Protein AF-A0A845Z7J4-F1 (afdb_monomer)

Mean predicted aligned error: 6.98 Å

pLDDT: mean 89.75, std 15.78, range [37.0, 98.62]

Radius of gyration: 22.44 Å; Cα contacts (8 Å, |Δi|>4): 133; chains: 1; bounding box: 78×23×66 Å

Foldseek 3Di:
DDDDDDPPPPPDPDPPLLRLLVQLVVLVVVLVCLVPDPDDPALVSLLVNLVVLLVSLVSLVPDDHPDPVSVVLSVLLSVLSNQLSVLSNQLSVLRVLLVPFDPDPVSVVSNVVSVVSNVVSVVSNVVSVVVNVVSVVVSVVVSPDD

Structure (mmCIF, N/CA/C/O backbone):
data_AF-A0A845Z7J4-F1
#
_entry.id   AF-A0A845Z7J4-F1
#
loop_
_atom_site.group_PDB
_atom_site.id
_atom_site.type_symbol
_atom_site.label_atom_id
_atom_site.label_alt_id
_atom_site.label_comp_id
_atom_site.label_asym_id
_atom_site.label_entity_id
_atom_site.label_seq_id
_atom_site.pdbx_PDB_ins_code
_atom_site.Cartn_x
_atom_site.Cartn_y
_atom_site.Cartn_z
_atom_site.occupancy
_atom_site.B_iso_or_equiv
_atom_site.auth_seq_id
_atom_site.auth_comp_id
_atom_site.auth_asym_id
_atom_site.auth_atom_id
_atom_site.pdbx_PDB_model_num
ATOM 1 N N . GLY A 1 1 ? -58.015 2.972 38.393 1.00 37.00 1 GLY A N 1
ATOM 2 C CA . GLY A 1 1 ? -56.832 2.170 38.040 1.00 37.00 1 GLY A CA 1
ATOM 3 C C . GLY A 1 1 ? -56.459 2.499 36.619 1.00 37.00 1 GLY A C 1
ATOM 4 O O . GLY A 1 1 ? -57.237 2.184 35.734 1.00 37.00 1 GLY A O 1
ATOM 5 N N . GLY A 1 2 ? -55.357 3.218 36.417 1.00 40.00 2 GLY A N 1
ATOM 6 C CA . GLY A 1 2 ? -54.842 3.551 35.089 1.00 40.00 2 GLY A CA 1
ATOM 7 C C . GLY A 1 2 ? -53.586 2.732 34.830 1.00 40.00 2 GLY A C 1
ATOM 8 O O . GLY A 1 2 ? -52.635 2.815 35.601 1.00 40.00 2 GLY A O 1
ATOM 9 N N . THR A 1 3 ? -53.599 1.908 33.790 1.00 42.44 3 THR A N 1
ATOM 10 C CA . THR A 1 3 ? -52.426 1.156 33.339 1.00 42.44 3 THR A CA 1
ATOM 11 C C . THR A 1 3 ? -51.559 2.067 32.478 1.00 42.44 3 THR A C 1
ATOM 13 O O . THR A 1 3 ? -51.951 2.439 31.373 1.00 42.44 3 THR A O 1
ATOM 16 N N . ILE A 1 4 ? -50.392 2.444 32.998 1.00 51.84 4 ILE A N 1
ATOM 17 C CA . ILE A 1 4 ? -49.351 3.159 32.255 1.00 51.84 4 ILE A CA 1
ATOM 18 C C . ILE A 1 4 ? -48.697 2.156 31.299 1.00 51.84 4 ILE A C 1
ATOM 20 O O . ILE A 1 4 ? -48.019 1.225 31.732 1.00 51.84 4 ILE A O 1
ATOM 24 N N . LEU A 1 5 ? -48.917 2.342 29.998 1.00 53.66 5 LEU A N 1
ATOM 25 C CA . LEU A 1 5 ? -48.144 1.696 28.938 1.00 53.66 5 LEU A CA 1
ATOM 26 C C . LEU A 1 5 ? -46.757 2.345 28.904 1.00 53.66 5 LEU A C 1
ATOM 28 O O . LEU A 1 5 ? -46.577 3.438 28.370 1.00 53.66 5 LEU A O 1
ATOM 32 N N . VAL A 1 6 ? -45.783 1.678 29.521 1.00 51.94 6 VAL A N 1
ATOM 33 C CA . VAL A 1 6 ? -44.368 2.027 29.391 1.00 51.94 6 VAL A CA 1
ATOM 34 C C . VAL A 1 6 ? -43.908 1.539 28.021 1.00 51.94 6 VAL A C 1
ATOM 36 O O . VAL A 1 6 ? -43.747 0.340 27.797 1.00 51.94 6 VAL A O 1
ATOM 39 N N . TYR A 1 7 ? -43.717 2.473 27.092 1.00 49.81 7 TYR A N 1
ATOM 40 C CA . TYR A 1 7 ? -42.995 2.206 25.855 1.00 49.81 7 TYR A CA 1
ATOM 41 C C . TYR A 1 7 ? -41.525 1.976 26.220 1.00 49.81 7 TYR A C 1
ATOM 43 O O . TYR A 1 7 ? -40.794 2.913 26.536 1.00 49.81 7 TYR A O 1
ATOM 51 N N . LEU A 1 8 ? -41.108 0.710 26.233 1.00 45.06 8 LEU A N 1
ATOM 52 C CA . LEU A 1 8 ? -39.702 0.325 26.234 1.00 45.06 8 LEU A CA 1
ATOM 53 C C . LEU A 1 8 ? -39.101 0.794 24.909 1.00 45.06 8 LEU A C 1
ATOM 55 O O . LEU A 1 8 ? -39.256 0.144 23.876 1.00 45.06 8 LEU A O 1
ATOM 59 N N . SER A 1 9 ? -38.446 1.950 24.940 1.00 47.47 9 SER A N 1
ATOM 60 C CA . SER A 1 9 ? -37.560 2.387 23.871 1.00 47.47 9 SER A CA 1
ATOM 61 C C . SER A 1 9 ? -36.468 1.334 23.716 1.00 47.47 9 SER A C 1
ATOM 63 O O . SER A 1 9 ? -35.548 1.250 24.527 1.00 47.47 9 SER A O 1
ATOM 65 N N . ILE A 1 10 ? -36.593 0.501 22.687 1.00 46.50 10 ILE A N 1
ATOM 66 C CA . ILE A 1 10 ? -35.495 -0.280 22.126 1.00 46.50 10 ILE A CA 1
ATOM 67 C C . ILE A 1 10 ? -34.410 0.711 21.705 1.00 46.50 10 ILE A C 1
ATOM 69 O O . ILE A 1 10 ? -34.434 1.254 20.604 1.00 46.50 10 ILE A O 1
ATOM 73 N N . ALA A 1 11 ? -33.474 0.987 22.614 1.00 46.62 11 ALA A N 1
ATOM 74 C CA . ALA A 1 11 ? -32.163 1.473 22.234 1.00 46.62 11 ALA A CA 1
ATOM 75 C C . ALA A 1 11 ? -31.625 0.439 21.242 1.00 46.62 11 ALA A C 1
ATOM 77 O O . ALA A 1 11 ? -31.374 -0.711 21.610 1.00 46.62 11 ALA A O 1
ATOM 78 N N . GLY A 1 12 ? -31.600 0.813 19.962 1.00 39.38 12 GLY A N 1
ATOM 79 C CA . GLY A 1 12 ? -31.080 -0.032 18.901 1.00 39.38 12 GLY A CA 1
ATOM 80 C C . GLY A 1 12 ? -29.696 -0.526 19.298 1.00 39.38 12 GLY A C 1
ATOM 81 O O . GLY A 1 12 ? -28.893 0.242 19.824 1.00 39.38 12 GLY A O 1
ATOM 82 N N . CYS A 1 13 ? -29.443 -1.818 19.099 1.00 43.47 13 CYS A N 1
ATOM 83 C CA . CYS A 1 13 ? -28.121 -2.403 19.251 1.00 43.47 13 CYS A CA 1
ATOM 84 C C . CYS A 1 13 ? -27.176 -1.758 18.231 1.00 43.47 13 CYS A C 1
ATOM 86 O O . CYS A 1 13 ? -27.020 -2.273 17.125 1.00 43.47 13 CYS A O 1
ATOM 88 N N . SER A 1 14 ? -26.564 -0.632 18.591 1.00 52.56 14 SER A N 1
ATOM 89 C CA . SER A 1 14 ? -25.374 -0.146 17.909 1.00 52.56 14 SER A CA 1
ATOM 90 C C . SER A 1 14 ? -24.292 -1.226 18.023 1.00 52.56 14 SER A C 1
ATOM 92 O O . SER A 1 14 ? -24.150 -1.852 19.086 1.00 52.56 14 SER A O 1
ATOM 94 N N . PRO A 1 15 ? -23.542 -1.525 16.947 1.00 60.81 15 PRO A N 1
ATOM 95 C CA . PRO A 1 15 ? -22.411 -2.431 17.036 1.00 60.81 15 PRO A CA 1
ATOM 96 C C . PRO A 1 15 ? -21.460 -1.922 18.117 1.00 60.81 15 PRO A C 1
ATOM 98 O O . PRO A 1 15 ? -21.039 -0.765 18.084 1.00 60.81 15 PRO A O 1
ATOM 101 N N . SER A 1 16 ? -21.114 -2.780 19.079 1.00 83.62 16 SER A N 1
ATOM 102 C CA . SER A 1 16 ? -20.163 -2.400 20.126 1.00 83.62 16 SER A CA 1
ATOM 103 C C . SER A 1 16 ? -18.865 -1.874 19.498 1.00 83.62 16 SER A C 1
ATOM 105 O O . SER A 1 16 ? -18.450 -2.367 18.445 1.00 83.62 16 SER A O 1
ATOM 107 N N . LYS A 1 17 ? -18.197 -0.913 20.150 1.00 88.50 17 LYS A N 1
ATOM 108 C CA . LYS A 1 17 ? -16.862 -0.419 19.755 1.00 88.50 17 LYS A CA 1
ATOM 109 C C . LYS A 1 17 ? -15.919 -1.572 19.380 1.00 88.50 17 LYS A C 1
ATOM 111 O O . LYS A 1 17 ? -15.245 -1.524 18.358 1.00 88.50 17 LYS A O 1
ATOM 116 N N . VAL A 1 18 ? -15.961 -2.663 20.150 1.00 90.06 18 VAL A N 1
ATOM 117 C CA . VAL A 1 18 ? -15.195 -3.897 19.911 1.00 90.06 18 VAL A CA 1
ATOM 118 C C . VAL A 1 18 ? -15.519 -4.535 18.554 1.00 90.06 18 VAL A C 1
ATOM 120 O O . VAL A 1 18 ? -14.614 -4.921 17.817 1.00 90.06 18 VAL A O 1
ATOM 123 N N . THR A 1 19 ? -16.798 -4.641 18.192 1.00 92.06 19 THR A N 1
ATOM 124 C CA . THR A 1 19 ? -17.225 -5.188 16.895 1.00 92.06 19 THR A CA 1
ATOM 125 C C . THR A 1 19 ? -16.705 -4.342 15.735 1.00 92.06 19 THR A C 1
ATOM 127 O O . THR A 1 19 ? -16.164 -4.893 14.777 1.00 92.06 19 THR A O 1
ATOM 130 N N . GLN A 1 20 ? -16.827 -3.019 15.840 1.00 94.56 20 GLN A N 1
ATOM 131 C CA . GLN A 1 20 ? -16.367 -2.075 14.817 1.00 94.56 20 GLN A CA 1
ATOM 132 C C . GLN A 1 20 ? -14.837 -2.110 14.663 1.00 94.56 20 GLN A C 1
ATOM 134 O O . GLN A 1 20 ? -14.320 -2.207 13.550 1.00 94.56 20 GLN A O 1
ATOM 139 N N . CYS A 1 21 ? -14.109 -2.148 15.782 1.00 95.31 21 CYS A N 1
ATOM 140 C CA . CYS A 1 21 ? -12.663 -2.361 15.819 1.00 95.31 21 CYS A CA 1
ATOM 141 C C . CYS A 1 21 ? -12.238 -3.642 15.096 1.00 95.31 21 CYS A C 1
ATOM 143 O O . CYS A 1 21 ? -11.337 -3.616 14.257 1.00 95.31 21 CYS A O 1
ATOM 145 N N . ASN A 1 22 ? -12.911 -4.761 15.379 1.00 93.88 22 ASN A N 1
ATOM 146 C CA . ASN A 1 22 ? -12.604 -6.038 14.742 1.00 93.88 22 ASN A CA 1
ATOM 147 C C . ASN A 1 22 ? -12.825 -5.989 13.226 1.00 93.88 22 ASN A C 1
ATOM 149 O O . ASN A 1 22 ? -11.987 -6.490 12.480 1.00 93.88 22 ASN A O 1
ATOM 153 N N . GLN A 1 23 ? -13.911 -5.367 12.756 1.00 95.00 23 GLN A N 1
ATOM 154 C CA . GLN A 1 23 ? -14.172 -5.205 11.319 1.00 95.00 23 GLN A CA 1
ATOM 155 C C . GLN A 1 23 ? -13.050 -4.428 10.622 1.00 95.00 23 GLN A C 1
ATOM 157 O O . GLN A 1 23 ? -12.557 -4.852 9.571 1.00 95.00 23 GLN A O 1
ATOM 162 N N . LEU A 1 24 ? -12.616 -3.321 11.230 1.00 95.75 24 LEU A N 1
ATOM 163 C CA . LEU A 1 24 ? -11.567 -2.476 10.676 1.00 95.75 24 LEU A CA 1
ATOM 164 C C . LEU A 1 24 ? -10.214 -3.210 10.646 1.00 95.75 24 LEU A C 1
ATOM 166 O O . LEU A 1 24 ? -9.597 -3.322 9.586 1.00 95.75 24 LEU A O 1
ATOM 170 N N . ILE A 1 25 ? -9.792 -3.794 11.773 1.00 96.19 25 ILE A N 1
ATOM 171 C CA . ILE A 1 25 ? -8.508 -4.507 11.905 1.00 96.19 25 ILE A CA 1
ATOM 172 C C . ILE A 1 25 ? -8.432 -5.722 10.975 1.00 96.19 25 ILE A C 1
ATOM 174 O O . ILE A 1 25 ? -7.404 -5.937 10.333 1.00 96.19 25 ILE A O 1
ATOM 178 N N . VAL A 1 26 ? -9.506 -6.512 10.862 1.00 96.19 26 VAL A N 1
ATOM 179 C CA . VAL A 1 26 ? -9.533 -7.673 9.957 1.00 96.19 26 VAL A CA 1
ATOM 180 C C . VAL A 1 26 ? -9.314 -7.237 8.511 1.00 96.19 26 VAL A C 1
ATOM 182 O O . VAL A 1 26 ? -8.511 -7.849 7.809 1.00 96.19 26 VAL A O 1
ATOM 185 N N . THR A 1 27 ? -9.979 -6.167 8.076 1.00 96.81 27 THR A N 1
ATOM 186 C CA . THR A 1 27 ? -9.850 -5.655 6.703 1.00 96.81 27 THR A CA 1
ATOM 187 C C . THR A 1 27 ? -8.436 -5.129 6.435 1.00 96.81 27 THR A C 1
ATOM 189 O O . THR A 1 27 ? -7.840 -5.463 5.413 1.00 96.81 27 THR A O 1
ATOM 192 N N . ILE A 1 28 ? -7.840 -4.401 7.387 1.00 96.19 28 ILE A N 1
ATOM 193 C CA . ILE A 1 28 ? -6.443 -3.935 7.296 1.00 96.19 28 ILE A CA 1
ATOM 194 C C . ILE A 1 28 ? -5.467 -5.114 7.199 1.00 96.19 28 ILE A C 1
ATOM 196 O O . ILE A 1 28 ? -4.545 -5.097 6.382 1.00 96.19 28 ILE A O 1
ATOM 200 N N . ASN A 1 29 ? -5.674 -6.154 8.009 1.00 94.94 29 ASN A N 1
ATOM 201 C CA . ASN A 1 29 ? -4.798 -7.321 8.025 1.00 94.94 29 ASN A CA 1
ATOM 202 C C . ASN A 1 29 ? -4.828 -8.093 6.706 1.00 94.94 29 ASN A C 1
ATOM 204 O O . ASN A 1 29 ? -3.768 -8.536 6.270 1.00 94.94 29 ASN A O 1
ATOM 208 N N . LYS A 1 30 ? -5.983 -8.183 6.026 1.00 94.88 30 LYS A N 1
ATOM 209 C CA . LYS A 1 30 ? -6.037 -8.729 4.657 1.00 94.88 30 LYS A CA 1
ATOM 210 C C . LYS A 1 30 ? -5.067 -7.987 3.732 1.00 94.88 30 LYS A C 1
ATOM 212 O O . LYS A 1 30 ? -4.274 -8.623 3.045 1.00 94.88 30 LYS A O 1
ATOM 217 N N . GLY A 1 31 ? -5.083 -6.653 3.770 1.00 93.31 31 GLY A N 1
ATOM 218 C CA . GLY A 1 31 ? -4.166 -5.815 2.997 1.00 93.31 31 GLY A CA 1
ATOM 219 C C . GLY A 1 31 ? -2.694 -6.039 3.344 1.00 93.31 31 GLY A C 1
ATOM 220 O O . GLY A 1 31 ? -1.860 -6.181 2.452 1.00 93.31 31 GLY A O 1
ATOM 221 N N . ASN A 1 32 ? -2.368 -6.143 4.633 1.00 90.81 32 ASN A N 1
ATOM 222 C CA . ASN A 1 32 ? -1.000 -6.424 5.080 1.00 90.81 32 ASN A CA 1
ATOM 223 C C . ASN A 1 32 ? -0.504 -7.804 4.610 1.00 90.81 32 ASN A C 1
ATOM 225 O O . ASN A 1 32 ? 0.662 -7.947 4.245 1.00 90.81 32 ASN A O 1
ATOM 229 N N . THR A 1 33 ? -1.373 -8.818 4.583 1.00 92.62 33 THR A N 1
ATOM 230 C CA . THR A 1 33 ? -1.021 -10.153 4.076 1.00 92.62 33 THR A CA 1
ATOM 231 C C . THR A 1 33 ? -0.658 -10.129 2.592 1.00 92.62 33 THR A C 1
ATOM 233 O O . THR A 1 33 ? 0.270 -10.831 2.198 1.00 92.62 33 THR A O 1
ATOM 236 N N . LEU A 1 34 ? -1.326 -9.30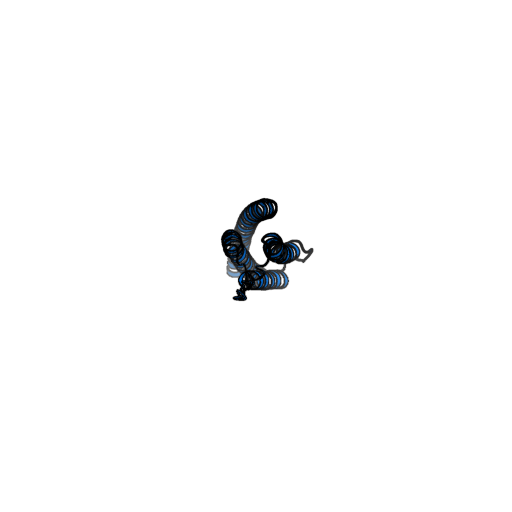3 1.778 1.00 91.62 34 LEU A N 1
ATOM 237 C CA . LEU A 1 34 ? -1.005 -9.168 0.352 1.00 91.62 34 LEU A CA 1
ATOM 238 C C . LEU A 1 34 ? 0.424 -8.654 0.143 1.00 91.62 34 LEU A C 1
ATOM 240 O O . LEU A 1 34 ? 1.180 -9.236 -0.632 1.00 91.62 34 LEU A O 1
ATOM 244 N N . VAL A 1 35 ? 0.816 -7.611 0.880 1.00 83.50 35 VAL A N 1
ATOM 245 C CA . VAL A 1 35 ? 2.156 -7.004 0.778 1.00 83.50 35 VAL A CA 1
ATOM 246 C C . VAL A 1 35 ? 3.258 -7.960 1.249 1.00 83.50 35 VAL A C 1
ATOM 248 O O . VAL A 1 35 ? 4.350 -7.955 0.691 1.00 83.50 35 VAL A O 1
ATOM 251 N N . ASN A 1 36 ? 2.966 -8.798 2.246 1.00 80.88 36 ASN A N 1
ATOM 252 C CA . ASN A 1 36 ? 3.926 -9.732 2.842 1.00 80.88 36 ASN A CA 1
ATOM 253 C C . ASN A 1 36 ? 3.975 -11.108 2.156 1.00 80.88 36 ASN A C 1
ATOM 255 O O . ASN A 1 36 ? 4.683 -11.998 2.625 1.00 80.88 36 ASN A O 1
ATOM 259 N N . SER A 1 37 ? 3.197 -11.321 1.095 1.00 78.62 37 SER A N 1
ATOM 260 C CA . SER A 1 37 ? 3.210 -12.586 0.360 1.00 78.62 37 SER A CA 1
ATOM 261 C C . SER A 1 37 ? 4.532 -12.777 -0.401 1.00 78.62 37 SER A C 1
ATOM 263 O O . SER A 1 37 ? 5.106 -11.813 -0.907 1.00 78.62 37 SER A O 1
ATOM 265 N N . GLU A 1 38 ? 5.027 -14.018 -0.496 1.00 62.34 38 GLU A N 1
ATOM 266 C CA . GLU A 1 38 ? 6.269 -14.365 -1.216 1.00 62.34 38 GLU A CA 1
ATOM 267 C C . GLU A 1 38 ? 6.102 -14.323 -2.749 1.00 62.34 38 GLU A C 1
ATOM 269 O O . GLU A 1 38 ? 6.394 -15.282 -3.464 1.00 62.34 38 GLU A O 1
ATOM 274 N N . ASN A 1 39 ? 5.603 -13.210 -3.279 1.00 66.50 39 ASN A N 1
ATOM 275 C CA . ASN A 1 39 ? 5.461 -13.017 -4.714 1.00 66.50 39 ASN A CA 1
ATOM 276 C C . ASN A 1 39 ? 6.776 -12.518 -5.328 1.00 66.50 39 ASN A C 1
ATOM 278 O O . ASN A 1 39 ? 7.471 -11.667 -4.768 1.00 66.50 39 ASN A O 1
ATOM 282 N N . SER A 1 40 ? 7.104 -12.999 -6.530 1.00 76.62 40 SER A N 1
ATOM 283 C CA . SER A 1 40 ? 8.104 -12.334 -7.367 1.00 76.62 40 SER A CA 1
ATOM 284 C C . SER A 1 40 ? 7.618 -10.922 -7.686 1.00 76.62 40 SER A C 1
ATOM 286 O O . SER A 1 40 ? 6.465 -10.753 -8.065 1.00 76.62 40 SER A O 1
ATOM 288 N N . PHE A 1 41 ? 8.470 -9.903 -7.569 1.00 82.81 41 PHE A N 1
ATOM 289 C CA . PHE A 1 41 ? 8.124 -8.531 -7.959 1.00 82.81 41 PHE A CA 1
ATOM 290 C C . PHE A 1 41 ? 8.501 -8.280 -9.423 1.00 82.81 41 PHE A C 1
ATOM 292 O O . PHE A 1 41 ? 9.547 -7.704 -9.728 1.00 82.81 41 PHE A O 1
ATOM 299 N N . ASP A 1 42 ? 7.648 -8.737 -10.339 1.00 93.12 42 ASP A N 1
ATOM 300 C CA . ASP A 1 42 ? 7.691 -8.371 -11.753 1.00 93.12 42 ASP A CA 1
ATOM 301 C C . ASP A 1 42 ? 6.564 -7.384 -12.087 1.00 93.12 42 ASP A C 1
ATOM 303 O O . ASP A 1 42 ? 5.749 -7.020 -11.238 1.00 93.12 42 ASP A O 1
ATOM 307 N N . ALA A 1 43 ? 6.525 -6.890 -13.325 1.00 95.00 43 ALA A N 1
ATOM 308 C CA . ALA A 1 43 ? 5.538 -5.889 -13.710 1.00 95.00 43 ALA A CA 1
ATOM 309 C C . ALA A 1 43 ? 4.086 -6.375 -13.540 1.00 95.00 43 ALA A C 1
ATOM 311 O O . ALA A 1 43 ? 3.228 -5.574 -13.171 1.00 95.00 43 ALA A O 1
ATOM 312 N N . ALA A 1 44 ? 3.793 -7.649 -13.811 1.00 94.94 44 ALA A N 1
ATOM 313 C CA . ALA A 1 44 ? 2.437 -8.183 -13.750 1.00 94.94 44 ALA A CA 1
ATOM 314 C C . ALA A 1 44 ? 1.987 -8.392 -12.301 1.00 94.94 44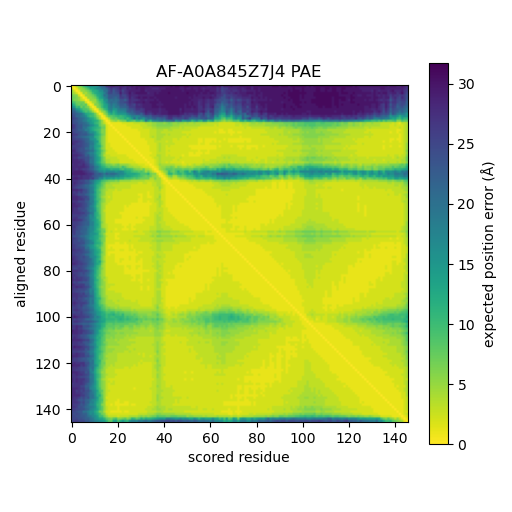 ALA A C 1
ATOM 316 O O . ALA A 1 44 ? 0.928 -7.897 -11.918 1.00 94.94 44 ALA A O 1
ATOM 317 N N . THR A 1 45 ? 2.810 -9.043 -11.481 1.00 94.81 45 THR A N 1
ATOM 318 C CA . THR A 1 45 ? 2.496 -9.274 -10.062 1.00 94.81 45 THR A CA 1
ATOM 319 C C . THR A 1 45 ? 2.439 -7.971 -9.265 1.00 94.81 45 THR A C 1
ATOM 321 O O . THR A 1 45 ? 1.563 -7.799 -8.422 1.00 94.81 45 THR A O 1
ATOM 324 N N . THR A 1 46 ? 3.304 -7.001 -9.582 1.00 95.75 46 THR A N 1
ATOM 325 C CA . THR A 1 46 ? 3.279 -5.665 -8.961 1.00 95.75 46 THR A CA 1
ATOM 326 C C . THR A 1 46 ? 2.007 -4.896 -9.346 1.00 95.75 46 THR A C 1
ATOM 328 O O . THR A 1 46 ? 1.442 -4.191 -8.514 1.00 95.75 46 THR A O 1
ATOM 331 N N . ASN A 1 47 ? 1.519 -5.052 -10.586 1.00 97.00 47 ASN A N 1
ATOM 332 C CA . ASN A 1 47 ? 0.236 -4.475 -11.010 1.00 97.00 47 ASN A CA 1
ATOM 333 C C . ASN A 1 47 ? -0.923 -5.088 -10.222 1.00 97.00 47 ASN A C 1
ATOM 335 O O . ASN A 1 47 ? -1.760 -4.368 -9.684 1.00 97.00 47 ASN A O 1
ATOM 339 N N . GLN A 1 48 ? -0.935 -6.421 -10.128 1.00 96.44 48 GLN A N 1
ATOM 340 C CA . GLN A 1 48 ? -1.959 -7.145 -9.388 1.00 96.44 48 GLN A CA 1
ATOM 341 C C . GLN A 1 48 ? -2.000 -6.693 -7.925 1.00 96.44 48 GLN A C 1
ATOM 343 O O . GLN A 1 48 ? -3.071 -6.345 -7.445 1.00 96.44 48 GLN A O 1
ATOM 348 N N . LEU A 1 49 ? -0.847 -6.589 -7.258 1.00 96.06 49 LEU A N 1
ATOM 349 C CA . LEU A 1 49 ? -0.779 -6.076 -5.890 1.00 96.06 49 LEU A CA 1
ATOM 350 C C . LEU A 1 49 ? -1.357 -4.656 -5.776 1.00 96.06 49 LEU A C 1
ATOM 352 O O . LEU A 1 49 ? -2.098 -4.377 -4.839 1.00 96.06 49 LEU A O 1
ATOM 356 N N . GLY A 1 50 ? -1.066 -3.769 -6.733 1.00 97.31 50 GLY A N 1
ATOM 357 C CA . GLY A 1 50 ? -1.686 -2.442 -6.783 1.00 97.31 50 GLY A CA 1
ATOM 358 C C . GLY A 1 50 ? -3.217 -2.513 -6.839 1.00 97.31 50 GLY A C 1
ATOM 359 O O . GLY A 1 50 ? -3.894 -1.862 -6.047 1.00 97.31 50 GLY A O 1
ATOM 360 N N . GLY A 1 51 ? -3.762 -3.362 -7.714 1.00 98.12 51 GLY A N 1
ATOM 361 C CA . GLY A 1 51 ? -5.206 -3.595 -7.821 1.00 98.12 51 GLY A CA 1
ATOM 362 C C . GLY A 1 51 ? -5.829 -4.215 -6.565 1.00 98.12 51 GLY A C 1
ATOM 363 O O . GLY A 1 51 ? -6.889 -3.773 -6.124 1.00 98.12 51 GLY A O 1
ATOM 364 N N . ASP A 1 52 ? -5.162 -5.186 -5.947 1.00 97.62 52 ASP A N 1
ATOM 365 C CA . ASP A 1 52 ? -5.653 -5.833 -4.729 1.00 97.62 52 ASP A CA 1
ATOM 366 C C . ASP A 1 52 ? -5.673 -4.841 -3.548 1.00 97.62 52 ASP A C 1
ATOM 368 O O . ASP A 1 52 ? -6.613 -4.827 -2.753 1.00 97.62 52 ASP A O 1
ATOM 372 N N . LEU A 1 53 ? -4.684 -3.943 -3.453 1.00 98.00 53 LEU A N 1
ATOM 373 C C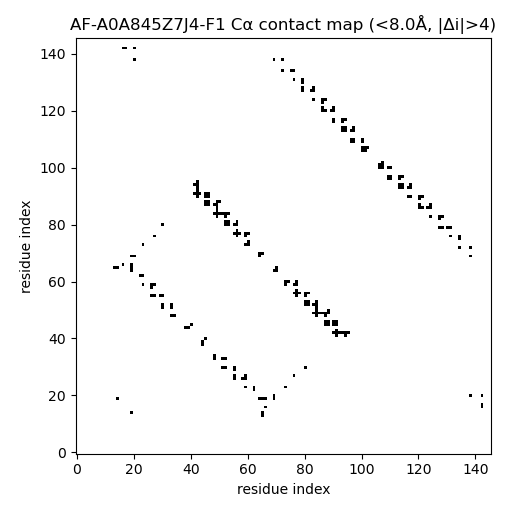A . LEU A 1 53 ? -4.657 -2.881 -2.440 1.00 98.00 53 LEU A CA 1
ATOM 374 C C . LEU A 1 53 ? -5.748 -1.824 -2.662 1.00 98.00 53 LEU A C 1
ATOM 376 O O . LEU A 1 53 ? -6.311 -1.318 -1.689 1.00 9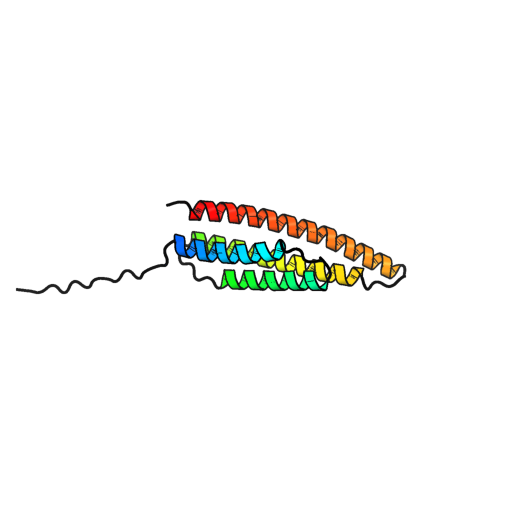8.00 53 LEU A O 1
ATOM 380 N N . GLU A 1 54 ? -6.086 -1.519 -3.918 1.00 98.62 54 GLU A N 1
ATOM 381 C CA . GLU A 1 54 ? -7.241 -0.675 -4.242 1.00 98.62 54 GLU A CA 1
ATOM 382 C C . GLU A 1 54 ? -8.537 -1.322 -3.747 1.00 98.62 54 GLU A C 1
ATOM 384 O O . GLU A 1 54 ? -9.342 -0.655 -3.094 1.00 98.62 54 GLU A O 1
ATOM 389 N N . ALA A 1 55 ? -8.710 -2.626 -3.982 1.00 98.50 55 ALA A N 1
ATOM 390 C CA . ALA A 1 55 ? -9.874 -3.367 -3.507 1.00 98.50 55 ALA A CA 1
ATOM 391 C C . ALA A 1 55 ? -9.980 -3.340 -1.972 1.00 98.50 55 ALA A C 1
ATOM 393 O O . ALA A 1 55 ? -11.060 -3.082 -1.443 1.00 98.50 55 ALA A O 1
ATOM 394 N N . ILE A 1 56 ? -8.866 -3.496 -1.245 1.00 98.38 56 ILE A N 1
ATOM 395 C CA . ILE A 1 56 ? -8.851 -3.340 0.221 1.00 98.38 56 ILE A CA 1
ATOM 396 C C . ILE A 1 56 ? -9.265 -1.929 0.643 1.00 98.38 56 ILE A C 1
ATOM 398 O O . ILE A 1 56 ? -10.013 -1.777 1.609 1.00 98.38 56 ILE A O 1
ATOM 402 N N . SER A 1 57 ? -8.830 -0.891 -0.074 1.00 98.50 57 SER A N 1
ATOM 403 C CA . SER A 1 57 ? -9.261 0.475 0.231 1.00 98.50 57 SER A CA 1
ATOM 404 C C . SER A 1 57 ? -10.775 0.657 0.065 1.00 98.50 57 SER A C 1
ATOM 406 O O . SER A 1 57 ? -11.409 1.322 0.881 1.00 98.50 57 SER A O 1
ATOM 408 N N . GLN A 1 58 ? -11.370 0.012 -0.939 1.00 98.62 58 GLN A N 1
ATOM 409 C CA . GLN A 1 58 ? -12.812 0.044 -1.180 1.00 98.62 58 GLN A CA 1
ATOM 410 C C . GLN A 1 58 ? -13.576 -0.775 -0.133 1.00 98.62 58 GLN A C 1
ATOM 412 O O . GLN A 1 58 ? -14.627 -0.336 0.333 1.00 98.62 58 GLN A O 1
ATOM 417 N N . GLU A 1 59 ? -13.040 -1.927 0.291 1.00 98.44 59 GLU A N 1
ATOM 418 C CA . GLU A 1 59 ? -13.583 -2.693 1.421 1.00 98.44 59 GLU A CA 1
ATOM 419 C C . GLU A 1 59 ? -13.587 -1.853 2.703 1.00 98.44 59 GLU A C 1
ATOM 421 O O . GLU A 1 59 ? -14.596 -1.832 3.408 1.00 98.44 59 GLU A O 1
ATOM 426 N N . LEU A 1 60 ? -12.491 -1.135 2.984 1.00 98.31 60 LEU A N 1
ATOM 427 C CA . LEU A 1 60 ? -12.397 -0.235 4.132 1.00 98.31 60 LEU A CA 1
ATOM 428 C C . LEU A 1 60 ? -13.429 0.882 4.043 1.00 98.31 60 LEU A C 1
ATOM 430 O O . LEU A 1 60 ? -14.158 1.086 5.005 1.00 98.31 60 LEU A O 1
ATOM 434 N N . GLU A 1 61 ? -13.531 1.571 2.908 1.00 98.00 61 GLU A N 1
ATOM 435 C CA . GLU A 1 61 ? -14.488 2.662 2.685 1.00 98.00 61 GLU A CA 1
ATOM 436 C C . GLU A 1 61 ? -15.950 2.203 2.825 1.00 98.00 61 GLU A C 1
ATOM 438 O O . GLU A 1 61 ? -16.799 2.956 3.298 1.00 98.00 61 GLU A O 1
ATOM 443 N N . ALA A 1 62 ? -16.243 0.947 2.479 1.00 98.12 62 ALA A N 1
ATOM 444 C CA . ALA A 1 62 ? -17.580 0.371 2.576 1.00 98.12 62 ALA A CA 1
ATOM 445 C C . ALA A 1 62 ? -17.994 -0.039 4.004 1.00 98.12 62 ALA A C 1
ATOM 447 O O . ALA A 1 62 ? -19.176 -0.331 4.230 1.00 98.12 62 ALA A O 1
ATOM 448 N N . LEU A 1 63 ? -17.065 -0.081 4.971 1.00 96.62 63 LEU A N 1
ATOM 449 C CA . LEU A 1 63 ? -17.400 -0.391 6.362 1.00 96.62 63 LEU A CA 1
ATOM 450 C C . LEU A 1 63 ? -18.341 0.674 6.937 1.00 96.62 63 LEU A C 1
ATOM 452 O O . LEU A 1 63 ? -18.095 1.876 6.862 1.00 96.62 63 LEU A O 1
ATOM 456 N N . LYS A 1 64 ? -19.432 0.223 7.555 1.00 94.38 64 LYS A N 1
ATOM 457 C CA . LYS A 1 64 ? -20.384 1.102 8.237 1.00 94.38 64 LYS A CA 1
ATOM 458 C C . LYS A 1 64 ? -20.016 1.182 9.709 1.00 94.38 64 LYS A C 1
ATOM 460 O O . LYS A 1 64 ? -20.435 0.335 10.494 1.00 94.38 64 LYS A O 1
ATOM 465 N N . LEU A 1 65 ? -19.202 2.175 10.045 1.00 94.62 65 LEU A N 1
ATOM 466 C CA . LEU A 1 65 ? -18.797 2.467 11.415 1.00 94.62 65 LEU A CA 1
ATOM 467 C C . LEU A 1 65 ? -19.668 3.599 11.967 1.00 94.62 65 LEU A C 1
ATOM 469 O O . LEU A 1 65 ? -20.022 4.526 11.241 1.00 94.62 65 LEU A O 1
ATOM 473 N N . GLU A 1 66 ? -20.025 3.513 13.240 1.00 93.94 66 GLU A N 1
ATOM 474 C CA . GLU A 1 66 ? -20.806 4.522 13.964 1.00 93.94 66 GLU A CA 1
ATOM 475 C C . GLU A 1 66 ? -19.924 5.353 14.899 1.00 93.94 66 GLU A C 1
ATOM 477 O O . GLU A 1 66 ? -20.238 6.506 15.174 1.00 93.94 66 GLU A O 1
ATOM 482 N N . ASP A 1 67 ? -18.817 4.781 15.379 1.00 94.50 67 ASP A N 1
ATOM 483 C CA . ASP A 1 67 ? -17.869 5.490 16.231 1.00 94.50 67 ASP A CA 1
ATOM 484 C C . ASP A 1 67 ? -17.050 6.503 15.412 1.00 94.50 67 ASP A C 1
ATOM 486 O O . ASP A 1 67 ? -16.351 6.132 14.467 1.00 94.50 67 ASP A O 1
ATOM 490 N N . GLU A 1 68 ? -17.116 7.784 15.782 1.00 95.50 68 GLU A N 1
ATOM 491 C CA . GLU A 1 68 ? -16.463 8.881 15.049 1.00 95.50 68 GLU A CA 1
ATOM 492 C C . GLU A 1 68 ? -14.934 8.737 14.993 1.00 95.50 68 GLU A C 1
ATOM 494 O O . GLU A 1 68 ? -14.301 9.081 13.991 1.00 95.50 68 GLU A O 1
ATOM 499 N N . THR A 1 69 ? -14.321 8.189 16.046 1.00 96.19 69 THR A N 1
ATOM 500 C CA . THR A 1 69 ? -12.871 7.963 16.069 1.00 96.19 69 THR A CA 1
ATOM 501 C C . THR A 1 69 ? -12.503 6.829 15.114 1.00 96.19 69 THR A C 1
ATOM 503 O O . THR A 1 69 ? -11.537 6.944 14.356 1.00 96.19 69 THR A O 1
ATOM 506 N N . LEU A 1 70 ? -13.300 5.757 15.080 1.00 96.81 70 LEU A N 1
ATOM 507 C CA . LEU A 1 70 ? -13.104 4.664 14.125 1.00 96.81 70 LEU A CA 1
ATOM 508 C C . LEU A 1 70 ? -13.369 5.087 12.677 1.00 96.81 70 LEU A C 1
ATOM 510 O O . LEU A 1 70 ? -12.641 4.643 11.792 1.00 96.81 70 LEU A O 1
ATOM 514 N N . GLN A 1 71 ? -14.335 5.973 12.422 1.00 97.88 71 GLN A N 1
ATOM 515 C CA . GLN A 1 71 ? -14.550 6.566 11.094 1.00 97.88 71 GLN A CA 1
ATOM 516 C C . GL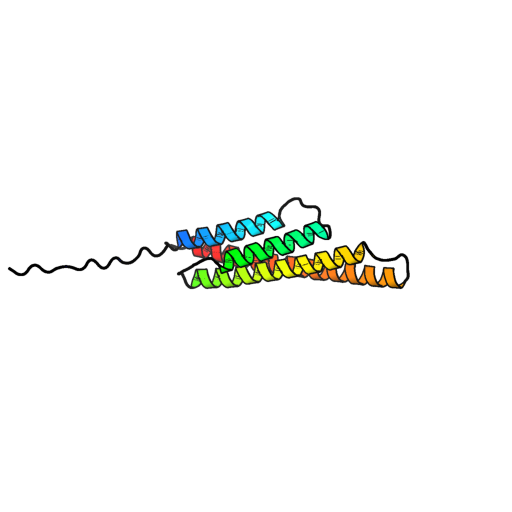N A 1 71 ? -13.329 7.370 10.628 1.00 97.88 71 GLN A C 1
ATOM 518 O O . GLN A 1 71 ? -12.941 7.302 9.458 1.00 97.88 71 GLN A O 1
ATOM 523 N N . GLN A 1 72 ? -12.677 8.102 11.536 1.00 98.38 72 GLN A N 1
ATOM 524 C CA . GLN A 1 72 ? -11.453 8.826 11.203 1.00 98.38 72 GLN A CA 1
ATOM 525 C C . GLN A 1 72 ? -10.302 7.862 10.876 1.00 98.38 72 GLN A C 1
ATOM 527 O O . GLN A 1 72 ? -9.652 8.022 9.842 1.00 98.38 72 GLN A O 1
ATOM 532 N N . PHE A 1 73 ? -10.102 6.806 11.677 1.00 98.38 73 PHE A N 1
ATOM 533 C CA . PHE A 1 73 ? -9.124 5.758 11.358 1.00 98.38 73 PHE A CA 1
ATOM 534 C C . PHE A 1 73 ? -9.420 5.070 10.023 1.00 98.38 73 PHE A C 1
ATOM 536 O O . PHE A 1 73 ? -8.508 4.870 9.222 1.00 98.38 73 PHE A O 1
ATOM 543 N N . GLN A 1 74 ? -10.683 4.733 9.761 1.00 98.38 74 GLN A N 1
ATOM 544 C CA . GLN A 1 74 ? -11.135 4.158 8.496 1.00 98.38 74 GLN A CA 1
ATOM 545 C C . GLN A 1 74 ? -10.755 5.056 7.321 1.00 98.38 74 GLN A C 1
ATOM 547 O O . GLN A 1 74 ? -10.167 4.568 6.357 1.00 98.38 74 GLN A O 1
ATOM 552 N N . LYS A 1 75 ? -11.040 6.360 7.402 1.00 98.62 75 LYS A N 1
ATOM 553 C CA . LYS A 1 75 ? -10.702 7.328 6.354 1.00 98.62 75 LYS A CA 1
ATOM 554 C C . LYS A 1 75 ? -9.194 7.406 6.115 1.00 98.62 75 LYS A C 1
ATOM 556 O O . LYS A 1 75 ? -8.754 7.316 4.968 1.00 98.62 75 LYS A O 1
ATOM 561 N N . ASP A 1 76 ? -8.410 7.537 7.182 1.00 98.50 76 ASP A N 1
ATOM 562 C CA . ASP A 1 76 ? -6.957 7.680 7.077 1.00 98.50 76 ASP A CA 1
ATOM 563 C C . ASP A 1 76 ? -6.307 6.407 6.516 1.00 98.50 76 ASP A C 1
ATOM 565 O O . ASP A 1 76 ? -5.459 6.477 5.627 1.00 98.50 76 ASP A O 1
ATOM 569 N N . LEU A 1 77 ? -6.748 5.229 6.962 1.00 98.06 77 LEU A N 1
ATOM 570 C CA . LEU A 1 77 ? -6.227 3.946 6.484 1.00 98.06 77 LEU A CA 1
ATOM 571 C C . LEU A 1 77 ? -6.683 3.644 5.054 1.00 98.06 77 LEU A C 1
ATOM 573 O O . LEU A 1 77 ? -5.867 3.195 4.251 1.00 98.06 77 LEU A O 1
ATOM 577 N N . THR A 1 78 ? -7.930 3.968 4.697 1.00 98.62 78 THR A N 1
ATOM 578 C CA . THR A 1 78 ? -8.418 3.913 3.305 1.00 98.62 78 THR A CA 1
ATOM 579 C C . THR A 1 78 ? -7.504 4.720 2.392 1.00 98.62 78 THR A C 1
ATOM 581 O O . THR A 1 78 ? -7.054 4.222 1.361 1.00 98.62 78 THR A O 1
ATOM 584 N N . GLN A 1 79 ? -7.173 5.950 2.794 1.00 98.62 79 GLN A N 1
ATOM 585 C CA . GLN A 1 79 ? -6.279 6.811 2.031 1.00 98.62 79 GLN A CA 1
ATOM 586 C C . GLN A 1 79 ? -4.877 6.197 1.893 1.00 98.62 79 GLN A C 1
ATOM 588 O O . GLN A 1 79 ? -4.322 6.200 0.796 1.00 98.62 79 GLN A O 1
ATOM 593 N N . LYS A 1 80 ? -4.320 5.603 2.957 1.00 98.38 80 LYS A N 1
ATOM 594 C CA . LYS A 1 80 ? -3.008 4.934 2.882 1.00 98.38 80 LYS A CA 1
ATOM 595 C C . LYS A 1 80 ? -3.005 3.720 1.957 1.00 98.38 80 LYS A C 1
ATOM 597 O O . LYS A 1 80 ? -2.036 3.528 1.225 1.00 98.38 80 LYS A O 1
ATOM 602 N N . PHE A 1 81 ? -4.079 2.932 1.929 1.00 98.25 81 PHE A N 1
ATOM 603 C CA . PHE A 1 81 ? -4.205 1.831 0.971 1.00 98.25 81 PHE A CA 1
ATOM 604 C C . PHE A 1 81 ? -4.334 2.326 -0.478 1.00 98.25 81 PHE A C 1
ATOM 606 O O . PHE A 1 81 ? -3.664 1.772 -1.349 1.00 98.25 81 PHE A O 1
ATOM 613 N N . LYS A 1 82 ? -5.083 3.412 -0.735 1.00 98.62 82 LYS A N 1
ATOM 614 C CA . LYS A 1 82 ? -5.145 4.062 -2.064 1.00 98.62 82 LYS A CA 1
ATOM 615 C C . LYS A 1 82 ? -3.774 4.578 -2.515 1.00 98.62 82 LYS A C 1
ATOM 617 O O . LYS A 1 82 ? -3.372 4.366 -3.656 1.00 98.62 82 LYS A O 1
ATOM 622 N N . GLU A 1 83 ? -3.026 5.215 -1.616 1.00 98.50 83 GLU A N 1
ATOM 623 C CA . GLU A 1 83 ? -1.669 5.706 -1.896 1.00 98.50 83 GLU A CA 1
ATOM 624 C C . GLU A 1 83 ? -0.687 4.564 -2.200 1.00 98.50 83 GLU A C 1
ATOM 626 O O . GLU A 1 83 ? 0.118 4.670 -3.132 1.00 98.50 83 GLU A O 1
ATOM 631 N N . LEU A 1 84 ? -0.757 3.455 -1.451 1.00 97.38 84 LEU A N 1
ATOM 632 C CA . LEU A 1 84 ? 0.041 2.262 -1.744 1.00 97.38 84 LEU A CA 1
ATOM 633 C C . LEU A 1 84 ? -0.339 1.660 -3.097 1.00 97.38 84 LEU A C 1
ATOM 635 O O . LEU A 1 84 ? 0.555 1.418 -3.903 1.00 97.38 84 LEU A O 1
ATOM 639 N N . SER A 1 85 ? -1.635 1.474 -3.364 1.00 98.38 85 SER A N 1
ATOM 640 C CA . SER A 1 85 ? -2.159 0.995 -4.651 1.00 98.38 85 SER A CA 1
ATOM 641 C C . SER A 1 85 ? -1.546 1.769 -5.820 1.00 98.38 85 SER A C 1
ATOM 643 O O . SER A 1 85 ? -0.861 1.189 -6.665 1.00 98.38 85 SER A O 1
ATOM 645 N N . GLN A 1 86 ? -1.677 3.098 -5.809 1.00 98.50 86 GLN A N 1
ATOM 646 C CA . GLN A 1 86 ? -1.124 3.969 -6.848 1.00 98.50 86 GLN A CA 1
ATOM 647 C C . GLN A 1 86 ? 0.392 3.808 -6.986 1.00 98.50 86 GLN A C 1
ATOM 649 O O . GLN A 1 86 ? 0.906 3.682 -8.097 1.00 98.50 86 GLN A O 1
ATOM 654 N N . THR A 1 87 ? 1.109 3.742 -5.862 1.00 97.81 87 THR A N 1
ATOM 655 C CA . THR A 1 87 ? 2.567 3.574 -5.867 1.00 97.81 87 THR A CA 1
ATOM 656 C C . THR A 1 87 ? 2.985 2.244 -6.505 1.00 97.81 87 THR A C 1
ATOM 658 O O . THR A 1 87 ? 3.919 2.212 -7.309 1.00 97.81 87 THR A O 1
ATOM 661 N N . PHE A 1 88 ? 2.279 1.148 -6.214 1.00 97.12 88 PHE A N 1
ATOM 662 C CA . PHE A 1 88 ? 2.542 -0.157 -6.826 1.00 97.12 88 PHE A CA 1
ATOM 663 C C . PHE A 1 88 ? 2.186 -0.184 -8.321 1.00 97.12 88 PHE A C 1
ATOM 665 O O . PHE A 1 88 ? 2.940 -0.740 -9.122 1.00 97.12 88 PHE A O 1
ATOM 672 N N . LEU A 1 89 ? 1.110 0.486 -8.739 1.00 98.06 89 LEU A N 1
ATOM 673 C CA . LEU A 1 89 ? 0.778 0.636 -10.161 1.00 98.06 89 LEU A CA 1
ATOM 674 C C . LEU A 1 89 ? 1.866 1.417 -10.921 1.00 98.06 89 LEU A C 1
ATOM 676 O O . LEU A 1 89 ? 2.277 1.013 -12.012 1.00 98.06 89 LEU A O 1
ATOM 680 N N . GLU A 1 90 ? 2.403 2.489 -10.336 1.00 98.12 90 GLU A N 1
ATOM 681 C CA . GLU A 1 90 ? 3.535 3.223 -10.916 1.00 98.12 90 GLU A CA 1
ATOM 682 C C . GLU A 1 90 ? 4.806 2.364 -11.002 1.00 98.12 90 GLU A C 1
ATOM 684 O O . GLU A 1 90 ? 5.499 2.376 -12.026 1.00 98.12 90 GLU A O 1
ATOM 689 N N . MET A 1 91 ? 5.097 1.577 -9.959 1.00 96.75 91 MET A N 1
ATOM 690 C CA . MET A 1 91 ? 6.208 0.621 -9.964 1.00 96.75 91 MET A CA 1
ATOM 691 C C . MET A 1 91 ? 6.051 -0.412 -11.080 1.00 96.75 91 MET A C 1
ATOM 693 O O . MET A 1 91 ? 7.009 -0.675 -11.807 1.00 96.75 91 MET A O 1
ATOM 697 N N . SER A 1 92 ? 4.849 -0.955 -11.275 1.00 97.38 92 SER A N 1
ATOM 698 C CA . SER A 1 92 ? 4.561 -1.891 -12.365 1.00 97.38 92 SER A CA 1
ATOM 699 C C . SER A 1 92 ? 4.882 -1.294 -13.740 1.00 97.38 92 SER A C 1
ATOM 701 O O . SER A 1 92 ? 5.561 -1.929 -14.555 1.00 97.38 92 SER A O 1
ATOM 703 N N . LEU A 1 93 ? 4.457 -0.052 -13.995 1.00 97.25 93 LEU A N 1
ATOM 704 C CA . LEU A 1 93 ? 4.729 0.640 -15.258 1.00 97.25 93 LEU A CA 1
ATOM 705 C C . LEU A 1 93 ? 6.229 0.863 -15.480 1.00 97.25 93 LEU A C 1
ATOM 707 O O . LEU A 1 93 ? 6.730 0.687 -16.598 1.00 97.25 93 LEU A O 1
ATOM 711 N N . ALA A 1 94 ? 6.960 1.215 -14.424 1.00 97.19 94 ALA A N 1
ATOM 712 C CA . ALA A 1 94 ? 8.403 1.389 -14.495 1.00 97.19 94 ALA A CA 1
ATOM 713 C C . ALA A 1 94 ? 9.131 0.049 -14.722 1.00 97.19 94 ALA A C 1
ATOM 715 O O . ALA A 1 94 ? 10.010 -0.022 -15.583 1.00 97.19 94 ALA A O 1
ATOM 716 N N . LEU A 1 95 ? 8.713 -1.036 -14.057 1.00 96.56 95 LEU A N 1
ATOM 717 C CA . LEU A 1 95 ? 9.221 -2.390 -14.310 1.00 96.56 95 LEU A CA 1
ATOM 718 C C . LEU A 1 95 ? 8.985 -2.804 -15.764 1.00 96.56 95 LEU A C 1
ATOM 720 O O . LEU A 1 95 ? 9.932 -3.197 -16.446 1.00 96.56 95 LEU A O 1
ATOM 724 N N . LYS A 1 96 ? 7.759 -2.635 -16.272 1.00 96.38 96 LYS A N 1
ATOM 725 C CA . LYS A 1 96 ? 7.412 -2.934 -17.670 1.00 96.38 96 LYS A CA 1
ATOM 726 C C . LYS A 1 96 ? 8.267 -2.137 -18.650 1.00 96.38 96 LYS A C 1
ATOM 728 O O . LYS A 1 96 ? 8.774 -2.689 -19.620 1.00 96.38 96 LYS A O 1
ATOM 733 N N . THR A 1 97 ? 8.459 -0.846 -18.385 1.00 95.62 97 THR A N 1
ATOM 734 C CA . THR A 1 97 ? 9.319 0.001 -19.219 1.00 95.62 97 THR A CA 1
ATOM 735 C C . THR A 1 97 ? 10.750 -0.522 -19.214 1.00 95.62 97 THR A C 1
ATOM 737 O O . THR A 1 97 ? 11.352 -0.642 -20.275 1.00 95.62 97 THR A O 1
ATOM 740 N N . SER A 1 98 ? 11.285 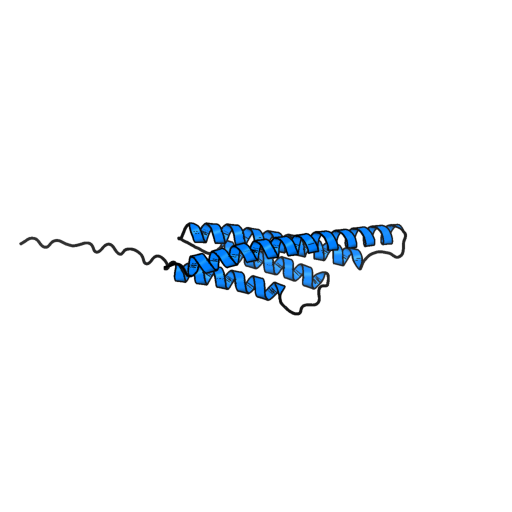-0.881 -18.042 1.00 94.25 98 SER A N 1
ATOM 741 C CA . SER A 1 98 ? 12.669 -1.342 -17.903 1.00 94.25 98 SER A CA 1
ATOM 742 C C . SER A 1 98 ? 12.969 -2.650 -18.647 1.00 94.25 98 SER A C 1
ATOM 744 O O . SER A 1 98 ? 14.101 -2.842 -19.085 1.00 94.25 98 SER A O 1
ATOM 746 N N . THR A 1 99 ? 11.973 -3.523 -18.838 1.00 92.81 99 THR A N 1
ATOM 747 C CA . THR A 1 99 ? 12.137 -4.821 -19.517 1.00 92.81 99 THR A CA 1
ATOM 748 C C . THR A 1 99 ? 11.876 -4.768 -21.023 1.00 92.81 99 THR A C 1
ATOM 750 O O . THR A 1 99 ? 12.222 -5.710 -21.730 1.00 92.81 99 THR A O 1
ATOM 753 N N . GLN A 1 100 ? 11.295 -3.675 -21.531 1.00 94.12 100 GLN A N 1
ATOM 754 C CA . GLN A 1 100 ? 10.893 -3.518 -22.937 1.00 94.12 100 GLN A CA 1
ATOM 755 C C . GLN A 1 100 ? 11.750 -2.504 -23.714 1.00 94.12 100 GLN A C 1
ATOM 757 O O . GLN A 1 100 ? 11.408 -2.132 -24.837 1.00 94.12 100 GLN A O 1
ATOM 762 N N . VAL A 1 101 ? 12.854 -2.022 -23.135 1.00 94.62 101 VAL A N 1
ATOM 763 C CA . VAL A 1 101 ? 13.748 -1.074 -23.814 1.00 94.62 101 VAL A CA 1
ATOM 764 C C . VAL A 1 101 ? 14.549 -1.733 -24.939 1.00 94.62 101 VAL A C 1
ATOM 766 O O . VAL A 1 101 ? 15.025 -2.859 -24.828 1.00 94.62 101 VAL A O 1
ATOM 769 N N . GLU A 1 102 ? 14.757 -0.986 -26.019 1.00 93.62 102 GLU A N 1
ATOM 770 C CA . GLU A 1 102 ? 15.641 -1.372 -27.119 1.00 93.62 102 GLU A CA 1
ATOM 771 C C . GLU A 1 102 ? 17.132 -1.217 -26.759 1.00 93.62 102 GLU A C 1
ATOM 773 O O . GLU A 1 102 ? 17.514 -0.415 -25.903 1.00 93.62 102 GLU A O 1
ATOM 778 N N . ALA A 1 103 ? 18.008 -1.939 -27.462 1.00 94.81 103 ALA A N 1
ATOM 779 C CA . ALA A 1 103 ? 19.460 -1.835 -27.303 1.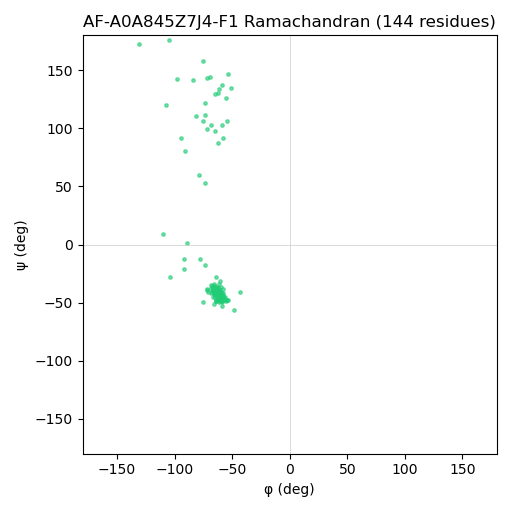00 94.81 103 ALA A CA 1
ATOM 780 C C . ALA A 1 103 ? 20.040 -0.599 -28.028 1.00 94.81 103 ALA A C 1
ATOM 782 O O . ALA A 1 103 ? 20.884 -0.715 -28.914 1.00 94.81 103 ALA A O 1
ATOM 783 N N . SER A 1 104 ? 19.587 0.597 -27.647 1.00 97.12 104 SER A N 1
ATOM 784 C CA . SER A 1 104 ? 20.011 1.883 -28.219 1.00 97.12 104 SER A CA 1
ATOM 785 C C . SER A 1 104 ? 20.395 2.892 -27.126 1.00 97.12 104 SER A C 1
ATOM 787 O O . SER A 1 104 ? 20.206 2.647 -25.931 1.00 97.12 104 SER A O 1
ATOM 789 N N . LEU A 1 105 ? 20.941 4.050 -27.515 1.00 96.19 105 LEU A N 1
ATOM 790 C CA . LEU A 1 105 ? 21.176 5.159 -26.580 1.00 96.19 105 LEU A CA 1
ATOM 791 C C . LEU A 1 105 ? 19.864 5.656 -25.949 1.00 96.19 105 LEU A C 1
ATOM 793 O O . LEU A 1 105 ? 19.807 5.868 -24.736 1.00 96.19 105 LEU A O 1
ATOM 797 N N . GLU A 1 106 ? 18.799 5.767 -26.744 1.00 96.19 106 GLU A N 1
ATOM 798 C CA . GLU A 1 106 ? 17.471 6.150 -26.254 1.00 96.19 106 GLU A CA 1
ATOM 799 C C . GLU A 1 106 ? 16.870 5.077 -25.339 1.00 96.19 106 GLU A C 1
ATOM 801 O O . GLU A 1 106 ? 16.320 5.396 -24.282 1.00 96.19 106 GLU A O 1
ATOM 806 N N . GLY A 1 107 ? 17.044 3.796 -25.670 1.00 97.44 107 GLY A N 1
ATOM 807 C CA . GLY A 1 107 ? 16.646 2.689 -24.803 1.00 97.44 107 GLY A CA 1
ATOM 808 C C . GLY A 1 107 ? 17.359 2.716 -23.447 1.00 97.44 107 GLY A C 1
ATOM 809 O O . GLY A 1 107 ? 16.709 2.610 -22.406 1.00 97.44 107 GLY A O 1
ATOM 810 N N . ARG A 1 108 ? 18.674 2.980 -23.422 1.00 96.62 108 ARG A N 1
ATOM 811 C CA . ARG A 1 108 ? 19.442 3.161 -22.170 1.00 96.62 108 ARG A CA 1
ATOM 812 C C . ARG A 1 108 ? 18.944 4.347 -21.345 1.00 96.62 108 ARG A C 1
ATOM 814 O O . ARG A 1 108 ? 18.883 4.257 -20.119 1.00 96.62 108 ARG A O 1
ATOM 821 N N . LYS A 1 109 ? 18.568 5.452 -21.994 1.00 97.12 109 LYS A N 1
ATOM 822 C CA . LYS A 1 109 ? 17.990 6.620 -21.317 1.00 97.12 109 LYS A CA 1
ATOM 823 C C . LYS A 1 109 ? 16.652 6.273 -20.658 1.00 97.12 109 LYS A C 1
ATOM 825 O O . LYS A 1 109 ? 16.490 6.547 -19.468 1.00 97.12 109 LYS A O 1
ATOM 830 N N . LYS A 1 110 ? 15.745 5.608 -21.384 1.00 97.25 110 LYS A N 1
ATOM 831 C CA . LYS A 1 110 ? 14.453 5.130 -20.851 1.00 97.25 110 LYS A CA 1
ATOM 832 C C . LYS A 1 110 ? 14.637 4.153 -19.691 1.00 97.25 110 LYS A C 1
ATOM 834 O O . LYS A 1 110 ? 13.966 4.285 -18.672 1.00 97.25 110 LYS A O 1
ATOM 839 N N . PHE A 1 111 ? 15.587 3.226 -19.807 1.00 97.19 111 PHE A N 1
ATOM 840 C CA . PHE A 1 111 ? 15.917 2.283 -18.739 1.00 97.19 111 PHE A CA 1
ATOM 841 C C . PHE A 1 111 ? 16.340 3.001 -17.454 1.00 97.19 111 PHE A C 1
ATOM 843 O O . PHE A 1 111 ? 15.821 2.715 -16.378 1.00 97.19 111 PHE A O 1
ATOM 850 N N . ASN A 1 112 ? 17.247 3.975 -17.563 1.00 97.44 112 ASN A N 1
ATOM 851 C CA . ASN A 1 112 ? 17.716 4.737 -16.406 1.00 97.44 112 ASN A CA 1
ATOM 852 C C . ASN A 1 112 ? 16.599 5.581 -15.776 1.00 97.44 112 ASN A C 1
ATOM 854 O O . ASN A 1 112 ? 16.519 5.671 -14.553 1.00 97.44 112 ASN A O 1
ATOM 858 N N . GLN A 1 113 ? 15.711 6.163 -16.586 1.00 97.00 113 GLN A N 1
ATOM 859 C CA . GLN A 1 113 ? 14.529 6.870 -16.084 1.00 97.00 113 GLN A CA 1
ATOM 860 C C . GLN A 1 113 ? 13.587 5.928 -15.324 1.00 97.00 113 GLN A C 1
ATOM 862 O O . GLN A 1 113 ? 13.186 6.251 -14.209 1.00 97.00 113 GLN A O 1
ATOM 867 N N . ALA A 1 114 ? 13.298 4.749 -15.881 1.00 97.62 114 ALA A N 1
ATOM 868 C CA . ALA A 1 114 ? 12.475 3.734 -15.228 1.00 97.62 114 ALA A CA 1
ATOM 869 C C . ALA A 1 114 ? 13.099 3.250 -13.909 1.00 97.62 114 ALA A C 1
ATOM 871 O O . ALA A 1 114 ? 12.414 3.173 -12.893 1.00 97.62 114 ALA A O 1
ATOM 872 N N . LYS A 1 115 ? 14.415 3.009 -13.887 1.00 97.19 115 LYS A N 1
ATOM 873 C CA . LYS A 1 115 ? 15.151 2.652 -12.666 1.00 97.19 115 LYS A CA 1
ATOM 874 C C . LYS A 1 115 ? 15.069 3.747 -11.597 1.00 97.19 115 LYS A C 1
ATOM 876 O O . LYS A 1 115 ? 14.852 3.444 -10.428 1.00 97.19 115 LYS A O 1
ATOM 881 N N . ASN A 1 116 ? 15.224 5.013 -11.983 1.00 97.56 116 ASN A N 1
ATOM 882 C CA . ASN A 1 116 ? 15.102 6.134 -11.049 1.00 97.56 116 ASN A CA 1
ATOM 883 C C . ASN A 1 116 ? 13.678 6.261 -10.499 1.00 97.56 116 ASN A C 1
ATOM 885 O O . ASN A 1 116 ? 13.513 6.495 -9.301 1.00 97.56 116 ASN A O 1
ATOM 889 N N . GLN A 1 117 ? 12.666 6.068 -11.352 1.00 97.00 117 GLN A N 1
ATOM 890 C CA . GLN A 1 117 ? 11.273 6.042 -10.919 1.00 97.00 117 GLN A CA 1
ATOM 891 C C . GLN A 1 117 ? 11.044 4.913 -9.912 1.00 97.00 117 GLN A C 1
ATOM 893 O O . GLN A 1 117 ? 10.518 5.197 -8.845 1.00 97.00 117 GLN A O 1
ATOM 898 N N . LEU A 1 118 ? 11.525 3.691 -10.183 1.00 96.38 118 LEU A N 1
ATOM 899 C CA . LEU A 1 118 ? 11.4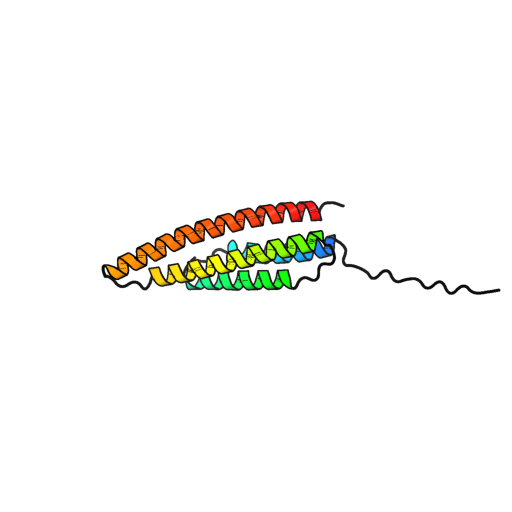10 2.552 -9.261 1.00 96.38 118 LEU A CA 1
ATOM 900 C C . LEU A 1 118 ? 12.000 2.840 -7.882 1.00 96.38 118 LEU A C 1
ATOM 902 O O . LEU A 1 118 ? 11.370 2.541 -6.869 1.00 96.38 118 LEU A O 1
ATOM 906 N N . THR A 1 119 ? 13.189 3.444 -7.829 1.00 97.00 119 THR A N 1
ATOM 907 C CA . THR A 1 119 ? 13.810 3.841 -6.558 1.00 97.00 119 THR A CA 1
ATOM 908 C C . THR A 1 119 ? 12.934 4.841 -5.806 1.00 97.00 119 THR A C 1
ATOM 910 O O . THR A 1 119 ? 12.697 4.676 -4.610 1.00 97.00 119 THR A O 1
ATOM 913 N N . LYS A 1 120 ? 12.425 5.865 -6.501 1.00 97.62 120 LYS A N 1
ATOM 914 C CA . LYS A 1 120 ? 11.583 6.906 -5.900 1.00 97.62 120 LYS A CA 1
ATOM 915 C C . LYS A 1 120 ? 10.261 6.334 -5.382 1.00 97.62 120 LYS A C 1
ATOM 917 O O . LYS A 1 120 ? 9.893 6.599 -4.241 1.00 97.62 120 LYS A O 1
ATOM 922 N N . THR A 1 121 ? 9.565 5.541 -6.191 1.00 96.44 121 THR A N 1
ATOM 923 C CA . THR A 1 121 ? 8.292 4.921 -5.804 1.00 96.44 121 THR A CA 1
ATOM 924 C C . THR A 1 121 ? 8.489 3.897 -4.693 1.00 96.44 121 THR A C 1
ATOM 926 O O . THR A 1 121 ? 7.683 3.852 -3.776 1.00 96.44 121 THR A O 1
ATOM 929 N N . GLY A 1 122 ? 9.596 3.146 -4.683 1.00 95.75 122 GLY A N 1
ATOM 930 C CA . GLY A 1 122 ? 9.924 2.243 -3.575 1.00 95.75 122 GLY A CA 1
ATOM 931 C C . GLY A 1 122 ? 10.142 2.984 -2.249 1.00 95.75 122 GLY A C 1
ATOM 932 O O . GLY A 1 122 ? 9.630 2.575 -1.209 1.00 95.75 122 GLY A O 1
ATOM 933 N N . GLN A 1 123 ? 10.840 4.125 -2.274 1.00 97.88 123 GLN A N 1
ATOM 934 C CA . GLN A 1 123 ? 10.982 4.989 -1.094 1.00 97.88 123 GLN A CA 1
ATOM 935 C C . GLN A 1 123 ? 9.633 5.549 -0.626 1.00 97.88 123 GLN A C 1
ATOM 937 O O . GLN A 1 123 ? 9.371 5.608 0.576 1.00 97.88 123 GLN A O 1
ATOM 942 N N . GLN A 1 124 ? 8.772 5.941 -1.565 1.00 98.00 124 GLN A N 1
ATOM 943 C CA . GLN A 1 124 ? 7.428 6.422 -1.267 1.00 98.00 124 GLN A CA 1
ATOM 944 C C . GLN A 1 124 ? 6.551 5.323 -0.656 1.00 98.00 124 GLN A C 1
ATOM 946 O O . GLN A 1 124 ? 5.926 5.573 0.371 1.00 98.00 124 GLN A O 1
ATOM 951 N N . ALA A 1 125 ? 6.568 4.107 -1.210 1.00 96.31 125 ALA A N 1
ATOM 952 C CA . ALA A 1 125 ? 5.848 2.957 -0.666 1.00 96.31 125 ALA A CA 1
ATOM 953 C C . ALA A 1 125 ? 6.272 2.674 0.782 1.00 96.31 125 ALA A C 1
ATOM 955 O O . ALA A 1 125 ? 5.419 2.564 1.658 1.00 96.31 125 ALA A O 1
ATOM 956 N N . ASN A 1 126 ? 7.581 2.660 1.056 1.00 96.25 126 ASN A N 1
ATOM 957 C CA . ASN A 1 126 ? 8.103 2.482 2.414 1.00 96.25 126 ASN A CA 1
ATOM 958 C C . ASN A 1 126 ? 7.638 3.585 3.368 1.00 96.25 126 ASN A C 1
ATOM 960 O O . ASN A 1 126 ? 7.259 3.302 4.500 1.00 96.25 126 ASN A O 1
ATOM 964 N N . LYS A 1 127 ? 7.635 4.846 2.922 1.00 98.06 127 LYS A N 1
ATOM 965 C CA . LYS A 1 127 ? 7.136 5.955 3.741 1.00 98.06 127 LYS A CA 1
ATOM 966 C C . LYS A 1 127 ? 5.655 5.769 4.088 1.00 98.06 127 LYS A C 1
ATOM 968 O O . LYS A 1 127 ? 5.285 5.913 5.250 1.00 98.06 127 LYS A O 1
ATOM 973 N N . ILE A 1 128 ? 4.827 5.431 3.098 1.00 97.62 128 ILE A N 1
ATOM 974 C CA . ILE A 1 128 ? 3.391 5.206 3.299 1.00 97.62 128 ILE A CA 1
ATOM 975 C C . ILE A 1 128 ? 3.161 4.013 4.234 1.00 97.62 128 ILE A C 1
ATOM 977 O O . ILE A 1 128 ? 2.311 4.093 5.118 1.00 97.62 128 ILE A O 1
ATOM 981 N N . ALA A 1 129 ? 3.937 2.934 4.084 1.00 95.25 129 ALA A N 1
ATOM 982 C CA . ALA A 1 129 ? 3.874 1.771 4.965 1.00 95.25 129 ALA A CA 1
ATOM 983 C C . ALA A 1 129 ? 4.169 2.149 6.425 1.00 95.25 129 ALA A C 1
ATOM 985 O O . ALA A 1 129 ? 3.362 1.842 7.297 1.00 95.25 129 ALA A O 1
ATOM 986 N N . THR A 1 130 ? 5.233 2.915 6.683 1.00 96.62 130 THR A N 1
ATOM 987 C CA . THR A 1 130 ? 5.551 3.411 8.032 1.00 96.62 130 THR A CA 1
ATOM 988 C C . THR A 1 130 ? 4.425 4.271 8.613 1.00 96.62 130 THR A C 1
ATOM 990 O O . THR A 1 130 ? 4.054 4.116 9.774 1.00 96.62 130 THR A O 1
ATOM 993 N N . GLU A 1 131 ? 3.853 5.182 7.821 1.00 97.25 131 GLU A N 1
ATOM 994 C CA . GLU A 1 131 ? 2.729 6.018 8.265 1.00 97.25 131 GLU A CA 1
ATOM 995 C C . GLU A 1 131 ? 1.476 5.182 8.570 1.00 97.25 131 GLU A C 1
ATOM 997 O O . GLU A 1 131 ? 0.785 5.444 9.556 1.00 97.25 131 GLU A O 1
ATOM 1002 N N . LYS A 1 132 ? 1.203 4.156 7.755 1.00 96.44 132 LYS A N 1
ATOM 1003 C CA . LYS A 1 132 ? 0.117 3.194 7.975 1.00 96.44 132 LYS A CA 1
ATOM 1004 C C . LYS A 1 132 ? 0.325 2.405 9.267 1.00 96.44 132 LYS A C 1
ATOM 1006 O O . LYS A 1 132 ? -0.633 2.233 10.015 1.00 96.44 132 LYS A O 1
ATOM 1011 N N . ASP A 1 133 ? 1.541 1.950 9.545 1.00 94.81 133 ASP A N 1
ATOM 1012 C CA . ASP A 1 133 ? 1.834 1.166 10.748 1.00 94.81 133 ASP A CA 1
ATOM 1013 C C . ASP A 1 133 ? 1.659 2.016 12.018 1.00 94.81 133 ASP A C 1
ATOM 1015 O O . ASP A 1 133 ? 1.013 1.578 12.967 1.00 94.81 133 ASP A O 1
ATOM 1019 N N . ILE A 1 134 ? 2.067 3.292 11.988 1.00 97.38 134 ILE A N 1
ATOM 1020 C CA . ILE A 1 134 ? 1.789 4.249 13.076 1.00 97.38 134 ILE A CA 1
ATOM 1021 C C . ILE A 1 134 ? 0.277 4.432 13.303 1.00 97.38 134 ILE A C 1
ATOM 1023 O O . ILE A 1 134 ? -0.171 4.549 14.446 1.00 97.38 134 ILE A O 1
ATOM 1027 N N . LEU A 1 135 ? -0.526 4.504 12.235 1.00 97.19 135 LEU A N 1
ATOM 1028 C CA . LEU A 1 135 ? -1.988 4.589 12.350 1.00 97.19 135 LEU A CA 1
ATOM 1029 C C . LEU A 1 135 ? -2.585 3.306 12.934 1.00 97.19 135 LEU A C 1
ATOM 1031 O O . LEU A 1 135 ? -3.494 3.384 13.760 1.00 97.19 135 LEU A O 1
ATOM 1035 N N . LEU A 1 136 ? -2.066 2.144 12.534 1.00 95.00 136 LEU A N 1
ATOM 1036 C CA . LEU A 1 136 ? -2.511 0.851 13.040 1.00 95.00 136 LEU A CA 1
ATOM 1037 C C . LEU A 1 136 ? -2.217 0.698 14.537 1.00 95.00 136 LEU A C 1
ATOM 1039 O O . LEU A 1 136 ? -3.104 0.282 15.275 1.00 95.00 136 LEU A O 1
ATOM 1043 N N . ASP A 1 137 ? -1.040 1.107 15.008 1.00 96.00 137 ASP A N 1
ATOM 1044 C CA . ASP A 1 137 ? -0.698 1.067 16.438 1.00 96.00 137 ASP A CA 1
ATOM 1045 C C . ASP A 1 137 ? -1.645 1.939 17.278 1.00 96.00 137 ASP A C 1
ATOM 1047 O O . ASP A 1 137 ? -2.126 1.531 18.344 1.00 96.00 137 ASP A O 1
ATOM 1051 N N . LYS A 1 138 ? -1.974 3.136 16.774 1.00 96.94 138 LYS A N 1
ATOM 1052 C CA . LYS A 1 138 ? -2.956 4.030 17.407 1.00 96.94 138 LYS A CA 1
ATOM 1053 C C . LYS A 1 138 ? -4.354 3.418 17.421 1.00 96.94 138 LYS A C 1
ATOM 1055 O O . LYS A 1 138 ? -5.033 3.502 18.443 1.00 96.94 138 LYS A O 1
ATOM 1060 N N . LEU A 1 139 ? -4.769 2.792 16.321 1.00 96.06 139 LEU A N 1
ATOM 1061 C CA . LEU A 1 139 ? -6.049 2.094 16.233 1.00 96.06 139 LEU A CA 1
ATOM 1062 C C . LEU A 1 139 ? -6.117 0.942 17.241 1.00 96.06 139 LEU A C 1
ATOM 1064 O O . LEU A 1 139 ? -7.093 0.833 17.975 1.00 96.06 139 LEU A O 1
ATOM 1068 N N . VAL A 1 140 ? -5.081 0.102 17.306 1.00 93.19 140 VAL A N 1
ATOM 1069 C CA . VAL A 1 140 ? -5.018 -1.029 18.244 1.00 93.19 140 VAL A CA 1
ATOM 1070 C C . VAL A 1 140 ? -5.115 -0.537 19.685 1.00 93.19 140 VAL A C 1
ATOM 1072 O O . VAL A 1 140 ? -5.897 -1.093 20.453 1.00 93.19 140 VAL A O 1
ATOM 1075 N N . THR A 1 141 ? -4.394 0.533 20.026 1.00 94.75 141 THR A N 1
ATOM 1076 C CA . THR A 1 141 ? -4.473 1.166 21.352 1.00 94.75 141 THR A CA 1
ATOM 1077 C C . THR A 1 141 ? -5.902 1.623 21.649 1.00 94.75 141 THR A C 1
ATOM 1079 O O . THR A 1 141 ? -6.499 1.198 22.635 1.00 94.75 141 THR A O 1
ATOM 1082 N N . TYR A 1 142 ? -6.502 2.396 20.740 1.00 94.50 142 TYR A N 1
ATOM 1083 C CA . TYR A 1 142 ? -7.873 2.884 20.891 1.00 94.50 142 TYR A CA 1
ATOM 1084 C C . TYR A 1 142 ? -8.891 1.743 21.055 1.00 94.50 142 TYR A C 1
ATOM 1086 O O . TYR A 1 142 ? -9.832 1.847 21.841 1.00 94.50 142 TYR A O 1
ATOM 1094 N N . CYS A 1 143 ? -8.699 0.636 20.340 1.00 92.38 143 CYS A N 1
ATOM 1095 C CA . CYS A 1 143 ? -9.564 -0.538 20.399 1.00 92.38 143 CYS A CA 1
ATOM 1096 C C . CYS A 1 143 ? -9.411 -1.374 21.678 1.00 92.38 143 CYS A C 1
ATOM 1098 O O . CYS A 1 143 ? -10.297 -2.174 21.981 1.00 92.38 143 CYS A O 1
ATOM 1100 N N . GLN A 1 144 ? -8.314 -1.205 22.417 1.00 89.69 144 GLN A N 1
ATOM 1101 C CA . GLN A 1 144 ? -8.072 -1.848 23.712 1.00 89.69 144 GLN A CA 1
ATOM 1102 C C . GLN A 1 144 ? -8.539 -0.989 24.895 1.00 89.69 144 GLN A C 1
ATOM 1104 O O . GLN A 1 144 ? -8.805 -1.531 25.972 1.00 89.69 144 GLN A O 1
ATOM 1109 N N . ASP A 1 145 ? -8.676 0.324 24.694 1.00 76.06 145 ASP A N 1
ATOM 1110 C CA . ASP A 1 145 ? -9.229 1.234 25.693 1.00 76.06 145 ASP A CA 1
ATOM 1111 C C . ASP A 1 145 ? -10.708 0.911 25.962 1.00 76.06 145 ASP A C 1
ATOM 1113 O O . ASP A 1 145 ? -11.516 0.781 25.032 1.00 76.06 145 ASP A O 1
ATOM 1117 N N . LYS A 1 146 ? -11.046 0.765 27.248 1.00 57.00 146 LYS A N 1
ATOM 1118 C CA . LYS A 1 146 ? -12.380 0.378 27.733 1.00 57.00 146 LYS A CA 1
ATOM 1119 C C . LYS A 1 146 ? -13.429 1.464 27.538 1.00 57.00 146 LYS A C 1
ATOM 1121 O O . LYS A 1 146 ? -13.107 2.643 27.795 1.00 57.00 146 LYS A O 1
#

Sequence (146 aa):
GGTILVYLSIAGCSPSKVTQCNQLIVTINKGNTLVNSENSFDAATTNQLGGDLEAISQELEALKLEDETLQQFQKDLTQKFKELSQTFLEMSLALKTSTQVEASLEGRKKFNQAKNQLTKTGQQANKIATEKDILLDKLVTYCQDK

Secondary structure (DSSP, 8-state):
-------------PPPHHHHHHHHHHHHHHHHHHHTS-----HHHHHHHHHHHHHHHHHHHT-----HHHHHHHHHHHHHHHHHHHHHHHHHHHHHHHHS--SSHHHHHHHHHHHHHHHHHHHHHHHHHHHHHHHHHHHHHHHH--

Nearest PDB structures (foldseek):
  8dt0-assembly1_A  TM=4.673E-01  e=2.587E-01  synthetic construct
  8dt0-assembly2_B  TM=4.404E-01  e=1.362E+00  synthetic construct
  3tul-assembly5_D  TM=3.810E-01  e=1.051E+00  Salmonella enterica subsp. enterica serovar Typhimurium
  5ic1-assembly1_A  TM=3.822E-01  e=8.830E+00  Mus musculus

Solvent-accessible surface area (backbone a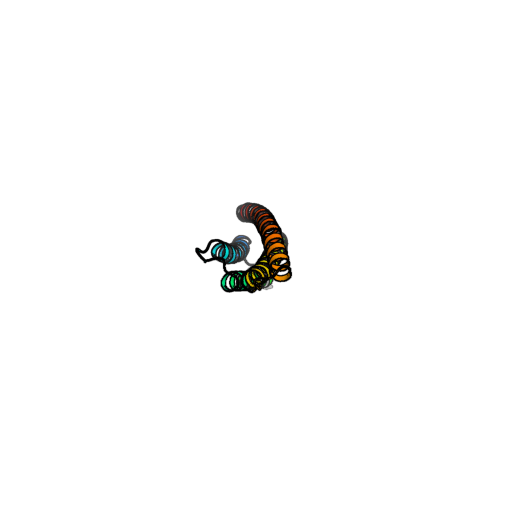toms only — not comparable to full-atom values): 7986 Å² total; per-residue (Å²): 140,82,83,81,84,77,80,79,77,76,74,72,85,69,78,50,71,63,57,50,41,50,56,52,52,54,52,52,48,55,46,53,50,62,75,70,48,97,66,71,87,46,33,65,52,27,33,49,52,11,54,54,26,38,49,40,18,52,56,45,66,67,57,91,64,86,52,68,68,58,43,50,51,40,52,56,50,22,50,44,30,42,53,42,11,54,34,29,40,52,36,12,53,23,45,46,49,48,76,68,51,55,101,45,76,67,22,52,51,52,31,52,51,21,52,52,48,37,54,51,36,51,54,47,42,52,51,46,50,54,54,46,50,57,52,48,54,52,48,53,51,59,60,67,58,130